Protein AF-A0A7W1SNS8-F1 (afdb_monomer_lite)

Foldseek 3Di:
DVLVVVPFPDKDKDWDDWDDDPQKIKTWMWIWTQQVVQRFIFIWTWIKMFGHDPNDGPDMDTDTDQLSRQCRNVPPVSPPDSPPPVNVVVVVVVVVVSVVVVVVVVVVVD

Structure (mmCIF, N/CA/C/O backbone):
data_AF-A0A7W1SNS8-F1
#
_entry.id   AF-A0A7W1SNS8-F1
#
loop_
_atom_site.group_PDB
_atom_site.id
_atom_site.type_symbol
_atom_site.label_atom_id
_atom_site.label_alt_id
_atom_site.label_comp_id
_atom_site.label_asym_id
_atom_site.label_entity_id
_atom_site.label_seq_id
_atom_site.pdbx_PDB_ins_code
_atom_site.Cartn_x
_atom_site.Cartn_y
_atom_site.Cartn_z
_atom_site.occupancy
_atom_site.B_iso_or_equiv
_atom_site.auth_seq_id
_atom_site.auth_comp_id
_atom_site.auth_asym_id
_atom_site.auth_atom_id
_atom_site.pdbx_PDB_model_num
ATOM 1 N N . TRP A 1 1 ? 3.210 -8.478 0.919 1.00 86.75 1 TRP A N 1
ATOM 2 C CA . TRP A 1 1 ? 1.819 -8.744 0.491 1.00 86.75 1 TRP A CA 1
ATOM 3 C C . TRP A 1 1 ? 1.089 -9.747 1.369 1.00 86.75 1 TRP A C 1
ATOM 5 O O . TRP A 1 1 ? 0.010 -9.392 1.807 1.00 86.75 1 TRP A O 1
ATOM 15 N N . ARG A 1 2 ? 1.660 -10.920 1.709 1.00 91.00 2 ARG A N 1
ATOM 16 C CA . ARG A 1 2 ? 0.982 -11.971 2.513 1.00 91.00 2 ARG A CA 1
ATOM 17 C C . ARG A 1 2 ? 0.160 -11.452 3.703 1.00 91.00 2 ARG A C 1
ATOM 19 O O . ARG A 1 2 ? -1.031 -11.705 3.745 1.00 91.00 2 ARG A O 1
ATOM 26 N N . MET A 1 3 ? 0.757 -10.647 4.588 1.00 92.50 3 MET A N 1
ATOM 27 C CA . MET A 1 3 ? 0.037 -10.031 5.717 1.00 92.50 3 MET A CA 1
ATOM 28 C C . MET A 1 3 ? -1.185 -9.205 5.284 1.00 92.50 3 MET A C 1
ATOM 30 O O . MET A 1 3 ? -2.224 -9.260 5.931 1.00 92.50 3 MET A O 1
ATOM 34 N N . LEU A 1 4 ? -1.039 -8.386 4.239 1.00 89.62 4 LEU A N 1
ATOM 35 C CA . LEU A 1 4 ? -2.103 -7.496 3.773 1.00 89.62 4 LEU A CA 1
ATOM 36 C C . LEU A 1 4 ? -3.237 -8.307 3.144 1.00 89.62 4 LEU A C 1
ATOM 38 O O . LEU A 1 4 ? -4.385 -8.102 3.508 1.00 89.62 4 LEU A O 1
ATOM 42 N N . CYS A 1 5 ? -2.905 -9.263 2.273 1.00 90.44 5 CYS A N 1
ATOM 43 C CA . CYS A 1 5 ? -3.878 -10.149 1.636 1.00 90.44 5 CYS A CA 1
ATOM 44 C C . CYS A 1 5 ? -4.616 -11.019 2.662 1.00 90.44 5 CYS A C 1
ATOM 46 O O . CYS A 1 5 ? -5.827 -11.141 2.581 1.00 90.44 5 CYS A O 1
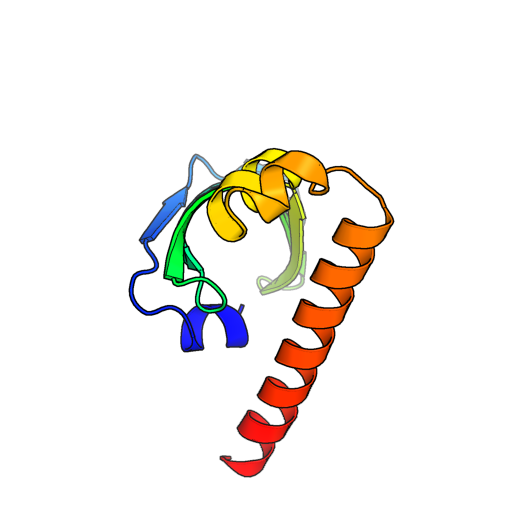ATOM 48 N N . ALA A 1 6 ? -3.909 -11.562 3.658 1.00 89.19 6 ALA A N 1
ATOM 49 C CA . ALA A 1 6 ? -4.506 -12.403 4.698 1.00 89.19 6 ALA A CA 1
ATOM 50 C C . ALA A 1 6 ? -5.493 -11.648 5.603 1.00 89.19 6 ALA A C 1
ATOM 52 O O . ALA A 1 6 ? -6.378 -12.254 6.194 1.00 89.19 6 ALA A O 1
ATOM 53 N N . ARG A 1 7 ? -5.329 -10.327 5.745 1.00 86.06 7 ARG A N 1
ATOM 54 C CA . ARG A 1 7 ? -6.194 -9.481 6.582 1.00 86.06 7 ARG A CA 1
ATOM 55 C C . ARG A 1 7 ? -7.281 -8.758 5.798 1.00 86.06 7 ARG A C 1
ATOM 57 O O . ARG A 1 7 ? -8.126 -8.114 6.417 1.00 86.06 7 ARG A O 1
ATOM 64 N N . ALA A 1 8 ? -7.231 -8.785 4.471 1.00 86.50 8 ALA A N 1
ATOM 65 C CA . ALA A 1 8 ? -8.202 -8.076 3.666 1.00 86.50 8 ALA 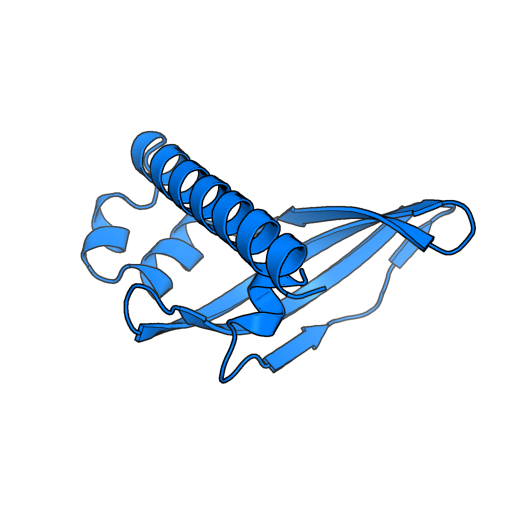A CA 1
ATOM 66 C C . ALA A 1 8 ? -9.462 -8.925 3.493 1.00 86.50 8 ALA A C 1
ATOM 68 O O . ALA A 1 8 ? -9.393 -10.070 3.059 1.00 86.50 8 ALA A O 1
ATOM 69 N N . THR A 1 9 ? -10.611 -8.349 3.829 1.00 89.75 9 THR A N 1
ATOM 70 C CA . THR A 1 9 ? -11.910 -9.032 3.765 1.00 89.75 9 THR A CA 1
ATOM 71 C C . THR A 1 9 ? -12.649 -8.776 2.455 1.00 89.75 9 THR A C 1
ATOM 73 O O . THR A 1 9 ? -13.489 -9.568 2.054 1.00 89.75 9 THR A O 1
ATOM 76 N N . ASP A 1 10 ? -12.351 -7.654 1.802 1.00 95.44 10 ASP A N 1
ATOM 77 C CA . ASP A 1 10 ? -13.088 -7.102 0.663 1.00 95.44 10 ASP A CA 1
ATOM 78 C C . ASP A 1 10 ? -12.147 -6.492 -0.395 1.00 95.44 10 ASP A C 1
ATOM 80 O O . ASP A 1 10 ? -12.524 -5.572 -1.121 1.00 95.44 10 ASP A O 1
ATOM 84 N N . LEU A 1 11 ? -10.898 -6.977 -0.469 1.00 95.56 11 LEU A N 1
ATOM 85 C CA . LEU A 1 11 ? -9.904 -6.452 -1.405 1.00 95.56 11 LEU A CA 1
ATOM 86 C C . LEU A 1 11 ? -10.315 -6.710 -2.857 1.00 95.56 11 LEU A C 1
ATOM 88 O O . LEU A 1 11 ? -10.366 -7.852 -3.308 1.00 95.56 11 LEU A O 1
ATOM 92 N N . ARG A 1 12 ? -10.475 -5.627 -3.612 1.00 97.06 12 ARG A N 1
ATOM 93 C CA . ARG A 1 12 ? -10.547 -5.621 -5.076 1.00 97.06 12 ARG A CA 1
ATOM 94 C C . ARG A 1 12 ? -9.326 -4.908 -5.635 1.00 97.06 12 ARG A C 1
ATOM 96 O O . ARG A 1 12 ? -8.918 -3.874 -5.107 1.00 97.06 12 ARG A O 1
ATOM 103 N N . VAL A 1 13 ? -8.774 -5.439 -6.721 1.00 96.94 13 VAL A N 1
ATOM 104 C CA . VAL A 1 13 ? -7.609 -4.876 -7.407 1.00 96.94 13 VAL A CA 1
ATOM 105 C C . VAL A 1 13 ? -7.885 -4.777 -8.900 1.00 96.94 13 VAL A C 1
ATOM 107 O O . VAL A 1 13 ? -8.437 -5.698 -9.491 1.00 96.94 13 VAL A O 1
ATOM 110 N N . GLU A 1 14 ? -7.465 -3.669 -9.496 1.00 98.25 14 GLU A N 1
ATOM 111 C CA . GLU A 1 14 ? -7.403 -3.477 -10.945 1.00 98.25 14 GLU A CA 1
ATOM 112 C C . GLU A 1 14 ? -6.042 -2.901 -11.309 1.00 98.25 14 GLU A C 1
ATOM 114 O O . GLU A 1 14 ? -5.475 -2.116 -10.548 1.00 98.25 14 GLU A O 1
ATOM 119 N N . TRP A 1 15 ? -5.518 -3.260 -12.474 1.00 98.12 15 TRP A N 1
ATOM 120 C CA . TRP A 1 15 ? -4.244 -2.744 -12.957 1.00 98.12 15 TRP A CA 1
ATOM 121 C C . TRP A 1 15 ? -4.322 -2.399 -14.437 1.00 98.12 15 TRP A C 1
ATOM 123 O O . TRP A 1 15 ? -5.103 -2.976 -15.193 1.00 98.12 15 TRP A O 1
ATOM 133 N N . GLY A 1 16 ? -3.522 -1.411 -14.825 1.00 97.06 16 GLY A N 1
ATOM 134 C CA . GLY A 1 16 ? -3.358 -1.011 -16.212 1.00 97.06 16 GLY A CA 1
ATOM 135 C C . GLY A 1 16 ? -2.300 -1.839 -16.948 1.00 97.06 16 GLY A C 1
ATOM 136 O O . GLY A 1 16 ? -1.838 -2.872 -16.458 1.00 97.06 16 GLY A O 1
ATOM 137 N N . PRO A 1 17 ? -1.873 -1.372 -18.130 1.00 97.19 17 PRO A N 1
ATOM 138 C CA . PRO A 1 17 ? -0.807 -2.007 -18.892 1.00 97.19 17 PRO A CA 1
ATOM 139 C C . PRO A 1 17 ? 0.496 -2.099 -18.093 1.00 97.19 17 PRO A C 1
ATOM 141 O O . PRO A 1 17 ? 0.925 -1.130 -17.462 1.00 97.19 17 PRO A O 1
ATOM 144 N N . VAL A 1 18 ? 1.151 -3.256 -18.166 1.00 97.00 18 VAL A N 1
ATOM 145 C CA . VAL A 1 18 ? 2.470 -3.469 -17.566 1.00 97.00 18 VAL A CA 1
ATOM 146 C C . VAL A 1 18 ? 3.542 -2.991 -18.539 1.00 97.00 18 VAL A C 1
ATOM 148 O O . VAL A 1 18 ? 3.568 -3.386 -19.704 1.00 97.00 18 VAL A O 1
ATOM 151 N N . ARG A 1 19 ? 4.446 -2.147 -18.049 1.00 96.44 19 ARG A N 1
ATOM 152 C CA . ARG A 1 19 ? 5.637 -1.685 -18.765 1.00 96.44 19 ARG A CA 1
ATOM 153 C C . ARG A 1 19 ? 6.827 -2.508 -18.297 1.00 96.44 19 ARG A C 1
ATOM 155 O O . ARG A 1 19 ? 7.024 -2.636 -17.095 1.00 96.44 19 ARG A O 1
ATOM 162 N N . VAL A 1 20 ? 7.619 -3.053 -19.215 1.00 95.44 20 VAL A N 1
ATOM 163 C CA . VAL A 1 20 ? 8.796 -3.873 -18.882 1.00 95.44 20 VAL A CA 1
ATOM 164 C C . VAL A 1 20 ? 10.005 -3.373 -19.662 1.00 95.44 20 VAL A C 1
ATOM 166 O O . VAL A 1 20 ? 9.924 -3.165 -20.870 1.00 95.44 20 VAL A O 1
ATOM 169 N N . ALA A 1 21 ? 11.126 -3.189 -18.970 1.00 94.06 21 ALA A N 1
ATOM 170 C CA . ALA A 1 21 ? 12.416 -2.834 -19.541 1.00 94.06 21 ALA A CA 1
ATOM 171 C C . ALA A 1 21 ? 13.523 -3.614 -18.816 1.00 94.06 21 ALA A C 1
ATOM 173 O O . ALA A 1 21 ? 13.850 -3.321 -17.665 1.00 94.06 21 ALA A O 1
ATOM 174 N N . ARG A 1 22 ? 14.119 -4.598 -19.505 1.00 93.75 22 ARG A N 1
ATOM 175 C CA . ARG A 1 22 ? 15.101 -5.535 -18.925 1.00 93.75 22 ARG A CA 1
ATOM 176 C C . ARG A 1 22 ? 14.529 -6.209 -17.667 1.00 93.75 22 ARG A C 1
ATOM 178 O O . ARG A 1 22 ? 13.484 -6.844 -17.745 1.00 93.75 22 ARG A O 1
ATOM 185 N N . ASP A 1 23 ? 15.181 -6.011 -16.525 1.00 96.31 23 ASP A N 1
ATOM 186 C CA . ASP A 1 23 ? 14.814 -6.572 -15.225 1.00 96.31 23 ASP A CA 1
ATOM 187 C C . ASP A 1 23 ? 13.923 -5.636 -14.395 1.00 96.31 23 ASP A C 1
ATOM 189 O O . ASP A 1 23 ? 13.731 -5.850 -13.200 1.00 96.31 23 ASP A O 1
ATOM 193 N N . VAL A 1 24 ? 13.389 -4.571 -14.995 1.00 97.31 24 VAL A N 1
ATOM 194 C CA . VAL A 1 24 ? 12.494 -3.626 -14.324 1.00 97.31 24 VAL A CA 1
ATOM 195 C C . VAL A 1 24 ? 11.118 -3.695 -14.967 1.00 97.31 24 VAL A C 1
ATOM 197 O O . VAL A 1 24 ? 10.988 -3.587 -16.185 1.00 97.31 24 VAL A O 1
ATOM 200 N N . ALA A 1 25 ? 10.080 -3.840 -14.149 1.00 97.25 25 ALA A N 1
ATOM 201 C CA . ALA A 1 25 ? 8.695 -3.715 -14.584 1.00 97.25 25 ALA A CA 1
ATOM 202 C C . ALA A 1 25 ? 7.989 -2.598 -13.812 1.00 97.25 25 ALA A C 1
ATOM 204 O O . ALA A 1 25 ? 8.349 -2.296 -12.678 1.00 97.25 25 ALA A O 1
ATOM 205 N N . GLY A 1 26 ? 6.975 -1.985 -14.409 1.00 97.94 26 GLY A N 1
ATOM 206 C CA . GLY A 1 26 ? 6.169 -0.955 -13.771 1.00 97.94 26 GLY A CA 1
ATOM 207 C C . GLY A 1 26 ? 4.707 -1.043 -14.181 1.00 97.94 26 GLY A C 1
ATOM 208 O O . GLY A 1 26 ? 4.394 -1.399 -15.318 1.00 97.94 26 GLY A O 1
ATOM 209 N N . VAL A 1 27 ? 3.806 -0.718 -13.259 1.00 98.19 27 VAL A N 1
ATOM 210 C CA . VAL A 1 27 ? 2.359 -0.737 -13.503 1.00 98.19 27 VAL A CA 1
ATOM 211 C C . VAL A 1 27 ? 1.659 0.298 -12.632 1.00 98.19 27 VAL A C 1
ATOM 213 O O . VAL A 1 27 ? 2.016 0.488 -11.471 1.00 98.19 27 VAL A O 1
ATOM 216 N N . ASP A 1 28 ? 0.634 0.939 -13.185 1.00 98.44 28 ASP A N 1
ATOM 217 C CA . ASP A 1 28 ? -0.320 1.703 -12.386 1.00 98.44 28 ASP A CA 1
ATOM 218 C C . ASP A 1 28 ? -1.467 0.776 -11.988 1.00 98.44 28 ASP A C 1
ATOM 220 O O . ASP A 1 28 ? -2.087 0.131 -12.839 1.00 98.44 28 ASP A O 1
ATOM 224 N N . TRP A 1 29 ? -1.749 0.695 -10.692 1.00 98.00 29 TRP A N 1
ATOM 225 C CA . TRP A 1 29 ? -2.791 -0.165 -10.155 1.00 98.00 29 TRP A CA 1
ATOM 226 C C . TRP A 1 29 ? -3.629 0.535 -9.093 1.00 98.00 29 TRP A C 1
ATOM 228 O O . TRP A 1 29 ? -3.276 1.571 -8.524 1.00 98.00 29 TRP A O 1
ATOM 238 N N . GLN A 1 30 ? -4.813 -0.012 -8.871 1.00 98.06 30 GLN A N 1
ATOM 239 C CA . GLN A 1 30 ? -5.809 0.513 -7.962 1.00 98.06 30 GLN A CA 1
ATOM 240 C C . GLN A 1 30 ? -6.274 -0.600 -7.035 1.00 98.06 30 GLN A C 1
ATOM 242 O O . GLN A 1 30 ? -6.444 -1.743 -7.455 1.00 98.06 30 GLN A O 1
ATOM 247 N N . ALA A 1 31 ? -6.491 -0.249 -5.772 1.00 97.25 31 ALA A N 1
ATOM 248 C CA . ALA A 1 31 ? -6.991 -1.164 -4.760 1.00 97.25 31 ALA A CA 1
ATOM 249 C C . ALA A 1 31 ? -8.181 -0.550 -4.027 1.00 97.25 31 ALA A C 1
ATOM 251 O O . ALA A 1 31 ? -8.118 0.606 -3.606 1.00 97.25 31 ALA A O 1
ATOM 252 N N . TRP A 1 32 ? -9.230 -1.338 -3.824 1.00 97.75 32 TRP A N 1
ATOM 253 C CA . TRP A 1 32 ? -10.377 -0.998 -2.987 1.00 97.75 32 TRP A CA 1
ATOM 254 C C . TRP A 1 32 ? -10.451 -1.988 -1.837 1.00 97.75 32 TRP A C 1
ATOM 256 O O . TRP A 1 32 ? -10.350 -3.188 -2.069 1.00 97.75 32 TRP A O 1
ATOM 266 N N . TYR A 1 33 ? -10.562 -1.487 -0.611 1.00 96.00 33 TYR A N 1
ATOM 267 C CA . TYR A 1 33 ? -10.612 -2.313 0.596 1.00 96.00 33 TYR A CA 1
ATOM 268 C C . TYR A 1 33 ? -11.135 -1.522 1.795 1.00 96.00 33 TYR A C 1
ATOM 270 O O . TYR A 1 33 ? -11.077 -0.289 1.823 1.00 96.00 33 TYR A O 1
ATOM 278 N N . THR A 1 34 ? -11.558 -2.229 2.836 1.00 94.56 34 THR A N 1
ATOM 279 C CA . THR A 1 34 ? -11.865 -1.650 4.144 1.00 94.56 34 THR A CA 1
ATOM 280 C C . THR A 1 34 ? -10.611 -1.595 5.019 1.00 94.56 34 THR A C 1
ATOM 282 O O . THR A 1 34 ? -9.977 -2.608 5.318 1.00 94.56 34 THR A O 1
ATOM 285 N N . TYR A 1 35 ? -10.233 -0.398 5.480 1.00 91.06 35 TYR A N 1
ATOM 286 C CA . TYR A 1 35 ? -9.114 -0.231 6.408 1.00 91.06 35 TYR A CA 1
ATOM 287 C C . TYR A 1 35 ? -9.506 -0.706 7.809 1.00 91.06 35 TYR A C 1
ATOM 289 O O . TYR A 1 35 ? -10.290 -0.061 8.505 1.00 91.06 35 TYR A O 1
ATOM 297 N N . SER A 1 36 ? -8.936 -1.831 8.240 1.00 86.44 36 SER A N 1
ATOM 298 C CA . SER A 1 36 ? -9.360 -2.552 9.447 1.00 86.44 36 SER A CA 1
ATOM 299 C C . SER A 1 36 ? -9.308 -1.730 10.737 1.00 86.44 36 SER A C 1
ATOM 301 O O . SER A 1 36 ? -10.175 -1.889 11.591 1.00 86.44 36 SER A O 1
ATOM 303 N N . ALA A 1 37 ? -8.346 -0.812 10.877 1.00 84.38 37 ALA A N 1
ATOM 304 C CA . ALA A 1 37 ? -8.189 -0.036 12.109 1.00 84.38 37 ALA A CA 1
ATOM 305 C C . ALA A 1 37 ? -9.332 0.965 12.358 1.00 84.38 37 ALA A C 1
ATOM 307 O O . ALA A 1 37 ? -9.564 1.354 13.499 1.00 84.38 37 ALA A O 1
ATOM 308 N N . THR A 1 38 ? -10.030 1.408 11.309 1.00 88.88 38 THR A N 1
ATOM 309 C CA . THR A 1 38 ? -11.096 2.425 11.409 1.00 88.88 38 THR A CA 1
ATOM 310 C C . THR A 1 38 ? -12.396 2.017 10.721 1.00 88.88 38 THR A C 1
ATOM 312 O O . THR A 1 38 ? -13.373 2.762 10.785 1.00 88.88 38 THR A O 1
ATOM 315 N N . ARG A 1 39 ? -12.413 0.849 10.063 1.00 91.69 39 ARG A N 1
ATOM 316 C CA . ARG A 1 39 ? -13.519 0.313 9.255 1.00 91.69 39 ARG A CA 1
ATOM 317 C C . ARG A 1 39 ? -13.990 1.259 8.148 1.00 91.69 39 ARG A C 1
ATOM 319 O O . ARG A 1 39 ? -15.176 1.322 7.839 1.00 91.69 39 ARG A O 1
ATOM 326 N N . ARG A 1 40 ? -13.066 2.024 7.562 1.00 93.19 40 ARG A N 1
ATOM 327 C CA . ARG A 1 40 ? -13.375 2.975 6.485 1.00 93.19 40 ARG A CA 1
ATOM 328 C C . ARG A 1 40 ? -12.994 2.411 5.118 1.00 93.19 40 ARG A C 1
ATOM 330 O O . ARG A 1 40 ? -11.917 1.820 5.015 1.00 93.19 40 ARG A O 1
ATOM 337 N N . PRO A 1 41 ? -13.812 2.631 4.075 1.00 95.81 41 PRO A N 1
ATOM 338 C CA . PRO A 1 41 ? -13.448 2.246 2.722 1.00 95.81 41 PRO A CA 1
ATOM 339 C C . PRO A 1 41 ? -12.290 3.113 2.223 1.00 95.81 41 PRO A C 1
ATOM 341 O O . PRO A 1 41 ? -12.254 4.328 2.440 1.00 95.81 41 PRO A O 1
ATOM 344 N N . VAL A 1 42 ? -11.347 2.474 1.541 1.00 95.88 42 VAL A N 1
ATOM 345 C CA . VAL A 1 42 ? -10.188 3.103 0.920 1.00 95.88 42 VAL A CA 1
ATOM 346 C C . VAL A 1 42 ? -10.116 2.668 -0.534 1.00 95.88 42 VAL A C 1
ATOM 348 O O . VAL A 1 42 ? -10.100 1.483 -0.839 1.00 95.88 42 VAL A O 1
ATOM 351 N N . HIS A 1 43 ? -10.007 3.647 -1.423 1.00 97.75 43 HIS A N 1
ATOM 352 C CA . HIS A 1 43 ? -9.569 3.491 -2.801 1.00 97.75 43 HIS A CA 1
ATOM 353 C C . HIS A 1 43 ? -8.138 4.008 -2.910 1.00 97.75 43 HIS A C 1
ATOM 355 O O . HIS A 1 43 ? -7.921 5.222 -2.928 1.00 97.75 43 HIS A O 1
ATOM 361 N N . ASN A 1 44 ? -7.156 3.117 -2.987 1.00 96.50 44 ASN A N 1
ATOM 362 C CA . ASN A 1 44 ? -5.755 3.469 -3.181 1.00 96.50 44 ASN A CA 1
ATOM 363 C C . ASN A 1 44 ? -5.393 3.458 -4.672 1.00 96.50 44 ASN A C 1
ATOM 365 O O . ASN A 1 44 ? -5.777 2.536 -5.384 1.00 96.50 44 ASN A O 1
ATOM 369 N N . ARG A 1 45 ? -4.661 4.475 -5.134 1.00 97.75 45 ARG A N 1
ATOM 370 C CA . ARG A 1 45 ? -4.114 4.557 -6.498 1.00 97.75 45 ARG A CA 1
ATOM 371 C C . ARG A 1 45 ? -2.603 4.537 -6.378 1.00 97.75 45 ARG A C 1
ATOM 373 O O . ARG A 1 45 ? -2.061 5.349 -5.630 1.00 97.75 45 ARG A O 1
ATOM 380 N N . ILE A 1 46 ? -1.968 3.593 -7.051 1.00 98.06 46 ILE A N 1
ATOM 381 C CA . ILE A 1 46 ? -0.606 3.187 -6.746 1.00 98.06 46 ILE A CA 1
ATOM 382 C C . ILE A 1 46 ? 0.179 3.074 -8.049 1.00 98.06 46 ILE A C 1
ATOM 384 O O . ILE A 1 46 ? -0.258 2.407 -8.984 1.00 98.06 46 ILE A O 1
ATOM 388 N N . ALA A 1 47 ? 1.340 3.716 -8.088 1.00 98.31 47 ALA A N 1
ATOM 389 C CA . ALA A 1 47 ? 2.358 3.467 -9.096 1.00 98.31 47 ALA A CA 1
ATOM 390 C C . ALA A 1 47 ? 3.348 2.455 -8.515 1.00 98.31 47 ALA A C 1
ATOM 392 O O . ALA A 1 47 ? 3.981 2.726 -7.491 1.00 98.31 47 ALA A O 1
ATOM 393 N N . ALA A 1 48 ? 3.447 1.289 -9.143 1.00 97.94 48 ALA A N 1
ATOM 394 C CA . ALA A 1 48 ? 4.308 0.204 -8.704 1.00 97.94 48 ALA A CA 1
ATOM 395 C C . ALA A 1 48 ? 5.516 0.033 -9.623 1.00 97.94 48 ALA A C 1
ATOM 397 O O . ALA A 1 48 ? 5.381 0.061 -10.848 1.00 97.94 48 ALA A O 1
ATOM 398 N N . THR A 1 49 ? 6.671 -0.231 -9.014 1.00 98.19 49 THR A N 1
ATOM 399 C CA . THR A 1 49 ? 7.909 -0.626 -9.695 1.00 98.19 49 THR A CA 1
ATOM 400 C C . THR A 1 49 ? 8.396 -1.954 -9.135 1.00 98.19 49 THR A C 1
ATOM 402 O O . THR A 1 49 ? 8.532 -2.114 -7.921 1.00 98.19 49 THR A O 1
ATOM 405 N N . PHE A 1 50 ? 8.719 -2.894 -10.015 1.00 97.62 50 PHE A N 1
ATOM 406 C CA . PHE A 1 50 ? 9.237 -4.214 -9.689 1.00 97.62 50 PHE A CA 1
ATOM 407 C C . PHE A 1 50 ? 10.655 -4.371 -10.223 1.00 97.62 50 PHE A C 1
ATOM 409 O O . PHE A 1 50 ? 10.938 -3.995 -11.358 1.00 97.62 50 PHE A O 1
ATOM 416 N N . ILE A 1 51 ? 11.525 -4.979 -9.418 1.00 97.94 51 ILE A N 1
ATOM 417 C CA . ILE A 1 51 ? 12.804 -5.511 -9.884 1.00 97.94 51 ILE A CA 1
ATOM 418 C C . ILE A 1 51 ? 12.668 -7.023 -9.976 1.00 97.94 51 ILE A C 1
ATOM 420 O O . ILE A 1 51 ? 12.386 -7.685 -8.971 1.00 97.94 51 ILE A O 1
ATOM 424 N N . MET A 1 52 ? 12.884 -7.538 -11.175 1.00 96.06 52 MET A N 1
ATOM 425 C CA . MET A 1 52 ? 12.873 -8.950 -11.503 1.00 96.06 52 MET A CA 1
ATOM 426 C C . MET A 1 52 ? 14.278 -9.527 -11.322 1.00 96.06 52 MET A C 1
ATOM 428 O O . MET A 1 52 ? 15.278 -8.865 -11.578 1.00 96.06 52 MET A O 1
ATOM 432 N N . GLU A 1 53 ? 14.369 -10.766 -10.861 1.00 96.31 53 GLU A N 1
ATOM 433 C CA . GLU A 1 53 ? 15.612 -11.530 -10.832 1.00 96.31 53 GLU A CA 1
ATOM 434 C C . GLU A 1 53 ? 15.263 -13.000 -11.051 1.00 96.31 53 GLU A C 1
ATOM 436 O O . GLU A 1 53 ? 14.434 -13.550 -10.326 1.00 96.31 53 GLU A O 1
ATOM 441 N N . ARG A 1 54 ? 15.869 -13.642 -12.060 1.00 94.38 54 ARG A N 1
ATOM 442 C CA . ARG A 1 54 ? 15.636 -15.067 -12.372 1.00 94.38 54 ARG A CA 1
ATOM 443 C C . ARG A 1 54 ? 14.144 -15.416 -12.529 1.00 94.38 54 ARG A C 1
ATOM 445 O O . ARG A 1 54 ? 13.674 -16.430 -12.028 1.00 94.38 54 ARG A O 1
ATOM 452 N N . GLY A 1 55 ? 13.389 -14.540 -13.197 1.00 89.88 55 GLY A N 1
ATOM 453 C CA . GLY A 1 55 ? 11.946 -14.706 -13.418 1.00 89.88 55 G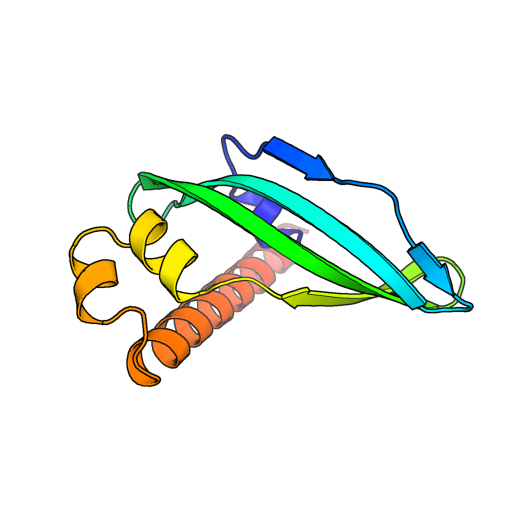LY A CA 1
ATOM 454 C C . GLY A 1 55 ? 11.064 -14.449 -12.189 1.00 89.88 55 GLY A C 1
ATOM 455 O O . GLY A 1 55 ? 9.848 -14.594 -12.277 1.00 89.88 55 GLY A O 1
ATOM 456 N N . LEU A 1 56 ? 11.640 -14.042 -11.055 1.00 94.56 56 LEU A N 1
ATOM 457 C CA . LEU A 1 56 ? 10.925 -13.771 -9.809 1.00 94.56 56 LEU A CA 1
ATOM 458 C C . LEU A 1 56 ? 10.942 -12.282 -9.469 1.00 94.56 56 LEU A C 1
ATOM 460 O O . LEU A 1 56 ? 11.879 -11.563 -9.805 1.00 94.56 56 LEU A O 1
ATOM 464 N N . ILE A 1 57 ? 9.928 -11.821 -8.737 1.00 95.06 57 ILE A N 1
ATOM 465 C CA . ILE A 1 57 ? 9.928 -10.468 -8.173 1.00 95.06 57 ILE A CA 1
ATOM 466 C C . ILE A 1 57 ? 10.884 -10.449 -6.977 1.00 95.06 57 ILE A C 1
ATOM 468 O O . ILE A 1 57 ? 10.561 -10.951 -5.900 1.00 95.06 57 ILE A O 1
ATOM 472 N N . ARG A 1 58 ? 12.050 -9.828 -7.153 1.00 96.94 58 ARG A N 1
ATOM 473 C CA . ARG A 1 58 ? 13.032 -9.600 -6.085 1.00 96.94 58 ARG A CA 1
ATOM 474 C C . ARG A 1 58 ? 12.643 -8.417 -5.206 1.00 96.94 58 ARG A C 1
ATOM 476 O O . ARG A 1 58 ? 12.852 -8.434 -3.994 1.00 96.94 58 ARG A O 1
ATOM 483 N N . ARG A 1 59 ? 12.103 -7.358 -5.815 1.00 96.75 59 ARG A N 1
ATOM 484 C CA . ARG A 1 59 ? 11.721 -6.121 -5.123 1.00 96.75 59 ARG A CA 1
ATOM 485 C C . ARG A 1 59 ? 10.473 -5.522 -5.741 1.00 96.75 59 ARG A C 1
ATOM 487 O O . ARG A 1 59 ? 10.288 -5.609 -6.946 1.00 96.75 59 ARG A O 1
ATOM 494 N N . HIS A 1 60 ? 9.663 -4.884 -4.912 1.00 96.31 60 HIS A N 1
ATOM 495 C CA . HIS A 1 60 ? 8.486 -4.134 -5.322 1.00 96.31 60 HIS A CA 1
ATOM 496 C C . HIS A 1 60 ? 8.384 -2.884 -4.459 1.00 96.31 60 HIS A C 1
ATOM 498 O O . HIS A 1 60 ? 8.466 -2.970 -3.231 1.00 96.31 60 HIS A O 1
ATOM 504 N N . GLU A 1 61 ? 8.227 -1.744 -5.108 1.00 96.81 61 GLU A N 1
ATOM 505 C CA . GLU A 1 61 ? 7.941 -0.466 -4.480 1.00 96.81 61 GLU A CA 1
ATOM 506 C C . GLU A 1 61 ? 6.598 0.056 -4.948 1.00 96.81 61 GLU A C 1
ATOM 508 O O . GLU A 1 61 ? 6.358 0.122 -6.148 1.00 96.81 61 GLU A O 1
ATOM 513 N N . ASP A 1 62 ? 5.780 0.477 -3.990 1.00 95.81 62 ASP A N 1
ATOM 514 C CA . ASP A 1 62 ? 4.504 1.138 -4.218 1.00 95.81 62 ASP A CA 1
ATOM 515 C C . ASP A 1 62 ? 4.626 2.617 -3.837 1.00 95.81 62 ASP A C 1
ATOM 517 O O . ASP A 1 62 ? 5.000 2.950 -2.706 1.00 95.81 62 ASP A O 1
ATOM 521 N N . VAL A 1 63 ? 4.261 3.507 -4.757 1.00 96.25 63 VAL A N 1
ATOM 522 C CA . VAL A 1 63 ? 4.164 4.951 -4.521 1.00 96.25 63 VAL A CA 1
ATOM 523 C C . VAL A 1 63 ? 2.707 5.378 -4.639 1.00 96.25 63 VAL A C 1
ATOM 525 O O . VAL A 1 63 ? 2.034 5.081 -5.623 1.00 96.25 63 VAL A O 1
ATOM 528 N N . PHE A 1 64 ? 2.207 6.089 -3.630 1.00 94.44 64 PHE A N 1
ATOM 529 C CA . PHE A 1 64 ? 0.843 6.611 -3.604 1.00 94.44 64 PHE A CA 1
ATOM 530 C C . PHE A 1 64 ? 0.749 7.901 -2.783 1.00 94.44 64 PHE A C 1
ATOM 532 O O . PHE A 1 64 ? 1.608 8.202 -1.950 1.00 94.44 64 PHE A O 1
ATOM 539 N N . ASP A 1 65 ? -0.332 8.652 -2.991 1.00 91.69 65 ASP A N 1
ATOM 540 C CA . ASP A 1 65 ? -0.628 9.860 -2.224 1.00 91.69 65 ASP A CA 1
ATOM 541 C C . ASP A 1 65 ? -1.082 9.500 -0.800 1.00 91.69 65 ASP A C 1
ATOM 543 O O . ASP A 1 65 ? -2.227 9.098 -0.550 1.00 91.69 65 ASP A O 1
ATOM 547 N N . LEU A 1 66 ? -0.165 9.675 0.151 1.00 87.44 66 LEU A N 1
ATOM 548 C CA . LEU A 1 66 ? -0.407 9.389 1.558 1.00 87.44 66 LEU A CA 1
ATOM 549 C C . LEU A 1 66 ? -1.445 10.325 2.191 1.00 87.44 66 LEU A C 1
ATOM 551 O O . LEU A 1 66 ? -2.148 9.902 3.109 1.00 87.44 66 LEU A O 1
ATOM 555 N N . TYR A 1 67 ? -1.579 11.568 1.725 1.00 86.25 67 TYR A N 1
ATOM 556 C CA . TYR A 1 67 ? -2.581 12.498 2.244 1.00 86.25 67 TYR A CA 1
ATOM 557 C C . TYR A 1 67 ? -3.983 12.059 1.821 1.00 86.25 67 TYR A C 1
ATOM 559 O O . TYR A 1 67 ? -4.869 11.895 2.668 1.00 86.25 67 TYR A O 1
ATOM 567 N N . ARG A 1 68 ? -4.173 11.772 0.527 1.00 90.88 68 ARG A N 1
ATOM 568 C CA . ARG A 1 68 ? -5.429 11.220 0.004 1.00 90.88 68 ARG A CA 1
ATOM 569 C C . ARG A 1 68 ? -5.788 9.909 0.696 1.00 90.88 68 ARG A C 1
ATOM 571 O O . ARG A 1 68 ? -6.945 9.726 1.081 1.00 90.88 68 ARG A O 1
ATOM 578 N N . TRP A 1 69 ? -4.810 9.023 0.881 1.00 92.38 69 TRP A N 1
ATOM 579 C CA . TRP A 1 69 ? -5.001 7.778 1.620 1.00 92.38 69 TRP A CA 1
ATOM 580 C C . TRP A 1 69 ? -5.420 8.042 3.072 1.00 92.38 69 TRP A C 1
ATOM 582 O O . TRP A 1 69 ? -6.432 7.513 3.526 1.00 92.38 69 TRP A O 1
ATOM 592 N N . SER A 1 70 ? -4.709 8.921 3.784 1.00 88.81 70 SER A N 1
ATOM 593 C CA . SER A 1 70 ? -4.958 9.220 5.202 1.00 88.81 70 SER A CA 1
ATOM 594 C C . SER A 1 70 ? -6.340 9.821 5.430 1.00 88.81 70 SER A C 1
ATOM 596 O O . SER A 1 70 ? -6.997 9.491 6.415 1.00 88.81 70 SER A O 1
ATOM 598 N N . ARG A 1 71 ? -6.826 10.665 4.514 1.00 87.81 71 ARG A N 1
ATOM 599 C CA . ARG A 1 71 ? -8.194 11.204 4.577 1.00 87.81 71 ARG A CA 1
ATOM 600 C C . ARG A 1 71 ? -9.257 10.110 4.503 1.00 87.81 71 ARG A C 1
ATOM 602 O O . ARG A 1 71 ? -10.242 10.172 5.235 1.00 87.81 71 ARG A O 1
ATOM 609 N N . GLN A 1 72 ? -9.059 9.105 3.651 1.00 92.81 72 GLN A N 1
ATOM 610 C CA . GLN A 1 72 ? -9.989 7.981 3.522 1.00 92.81 72 GLN A CA 1
ATOM 611 C C . GLN A 1 72 ? -9.887 7.045 4.732 1.00 92.81 72 GLN A C 1
ATOM 613 O O . GLN A 1 72 ? -10.892 6.774 5.392 1.00 92.81 72 GLN A O 1
ATOM 618 N N . ALA A 1 73 ? -8.661 6.643 5.076 1.00 90.94 73 ALA A N 1
ATOM 619 C CA . ALA A 1 73 ? -8.368 5.664 6.114 1.00 90.94 73 ALA A CA 1
ATOM 620 C C . ALA A 1 73 ? -8.610 6.186 7.539 1.00 90.94 73 ALA A C 1
ATOM 622 O O . ALA A 1 73 ? -9.050 5.427 8.393 1.00 90.94 73 ALA A O 1
ATOM 623 N N . LEU A 1 74 ? -8.352 7.463 7.836 1.00 87.75 74 LEU A N 1
ATOM 624 C CA . LEU A 1 74 ? -8.377 7.997 9.210 1.00 87.75 74 LEU A CA 1
ATOM 625 C C . LEU A 1 74 ? -9.531 8.983 9.477 1.00 87.75 74 LEU A C 1
ATOM 627 O O . LEU A 1 74 ? -9.730 9.395 10.622 1.00 87.75 74 LEU A O 1
ATOM 631 N N . GLY A 1 75 ? -10.298 9.375 8.455 1.00 80.62 75 GLY A N 1
ATOM 632 C CA . GLY A 1 75 ? -11.419 10.313 8.596 1.00 80.62 75 GLY A CA 1
ATOM 633 C C . GLY A 1 75 ? -10.982 11.710 9.063 1.00 80.62 75 GLY A C 1
ATOM 634 O O . GLY A 1 75 ? -9.939 12.211 8.644 1.00 80.62 75 GLY A O 1
ATOM 635 N N . ALA A 1 76 ? -11.760 12.345 9.950 1.00 71.31 76 ALA A N 1
ATOM 636 C CA . ALA A 1 76 ? -11.505 13.711 10.434 1.00 71.31 76 ALA A CA 1
ATOM 637 C C . ALA A 1 76 ? -10.117 13.888 11.0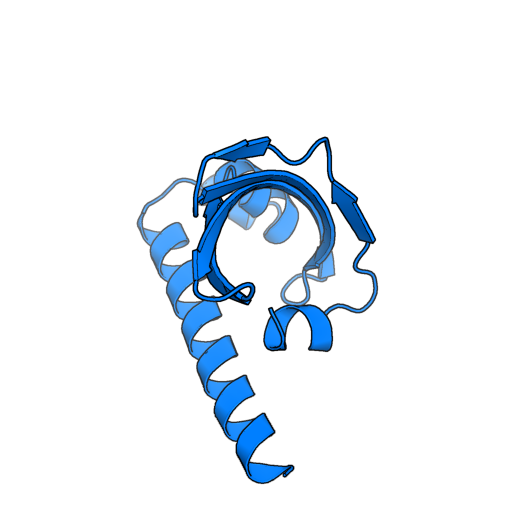89 1.00 71.31 76 ALA A C 1
ATOM 639 O O . ALA A 1 76 ? -9.476 14.921 10.912 1.00 71.31 76 ALA A O 1
ATOM 640 N N . LYS A 1 77 ? -9.592 12.849 11.760 1.00 64.31 77 LYS A N 1
ATOM 641 C CA . LYS A 1 77 ? -8.220 12.849 12.307 1.00 64.31 77 LYS A CA 1
ATOM 642 C C . LYS A 1 77 ? -7.152 12.859 11.202 1.00 64.31 77 LYS A C 1
ATOM 644 O O . LYS A 1 77 ? -6.098 13.466 11.367 1.00 64.31 77 LYS A O 1
ATOM 649 N N . GLY A 1 78 ? -7.433 12.227 10.060 1.00 60.81 78 GLY A N 1
ATOM 650 C CA . GLY A 1 78 ? -6.574 12.256 8.871 1.00 60.81 78 GLY A CA 1
ATOM 651 C C . GLY A 1 78 ? -6.593 13.593 8.134 1.00 60.81 78 GLY A C 1
ATOM 652 O O . GLY A 1 78 ? -5.588 13.964 7.533 1.00 60.81 78 GLY A O 1
ATOM 653 N N . LEU A 1 79 ? -7.703 14.333 8.216 1.00 58.81 79 LEU A N 1
ATOM 654 C CA . LEU A 1 79 ? -7.863 15.639 7.574 1.00 58.81 79 LEU A CA 1
ATOM 655 C C . LEU A 1 79 ? -6.953 16.710 8.195 1.00 58.81 79 LEU A C 1
ATOM 657 O O . LEU A 1 79 ? -6.382 17.513 7.464 1.00 58.81 79 LEU A O 1
ATOM 661 N N . LEU A 1 80 ? -6.786 16.688 9.520 1.00 61.06 80 LEU A N 1
ATOM 662 C CA . LEU A 1 80 ? -6.027 17.711 10.247 1.00 61.06 80 LEU A CA 1
ATOM 663 C C . LEU A 1 80 ? -4.512 17.447 10.273 1.00 61.06 80 LEU A C 1
ATOM 665 O O . LEU A 1 80 ? -3.736 18.393 10.345 1.00 61.06 80 LEU A O 1
ATOM 669 N N . LEU A 1 81 ? -4.074 16.182 10.200 1.00 62.12 81 LEU A N 1
ATOM 670 C CA . LEU A 1 81 ? -2.677 15.812 10.490 1.00 62.12 81 LEU A CA 1
ATOM 671 C C . LEU A 1 81 ? -2.010 14.888 9.457 1.00 62.12 81 LEU A C 1
ATOM 673 O O . LEU A 1 81 ? -0.804 14.651 9.560 1.00 62.12 81 LEU A O 1
ATOM 677 N N . GLY A 1 82 ? -2.748 14.377 8.462 1.00 58.97 82 GLY A N 1
ATOM 678 C CA . GLY A 1 82 ? -2.281 13.346 7.518 1.00 58.97 82 GLY A CA 1
ATOM 679 C C . GLY A 1 82 ? -1.049 13.713 6.680 1.00 58.97 82 GLY A C 1
ATOM 680 O O . GLY A 1 82 ? -0.389 12.827 6.145 1.00 58.97 82 GLY A O 1
ATOM 681 N N . TRP A 1 83 ? -0.715 15.002 6.590 1.00 65.75 83 TRP A N 1
ATOM 682 C CA . TRP A 1 83 ? 0.431 15.524 5.840 1.00 65.75 83 TRP A CA 1
ATOM 683 C C . TRP A 1 83 ? 1.700 15.708 6.693 1.00 65.75 83 TRP A C 1
ATOM 685 O O . TRP A 1 83 ? 2.787 15.871 6.143 1.00 65.75 83 TRP A O 1
ATOM 695 N N . THR A 1 84 ? 1.602 15.662 8.027 1.00 76.00 84 THR A N 1
ATOM 696 C CA . THR A 1 84 ? 2.752 15.953 8.898 1.00 76.00 84 THR A CA 1
ATOM 697 C C . THR A 1 84 ? 3.732 14.772 8.962 1.00 76.00 84 THR A C 1
ATOM 699 O O . THR A 1 84 ? 3.300 13.616 9.052 1.00 76.00 84 THR A O 1
ATOM 702 N N . PRO A 1 85 ? 5.060 15.009 9.021 1.00 78.81 85 PRO A N 1
ATOM 703 C CA . PRO A 1 85 ? 6.054 13.939 9.168 1.00 78.81 85 PRO A CA 1
ATOM 704 C C . PRO A 1 85 ? 5.819 13.030 10.385 1.00 78.81 85 PRO A C 1
ATOM 706 O O . PRO A 1 85 ? 6.198 11.859 10.378 1.00 78.81 85 PRO A O 1
ATOM 709 N N . VAL A 1 86 ? 5.177 13.550 11.437 1.00 81.19 86 VAL A N 1
ATOM 710 C CA . VAL A 1 86 ? 4.815 12.790 12.642 1.00 81.19 86 VAL A CA 1
ATOM 711 C C . VAL A 1 86 ? 3.807 11.690 12.315 1.00 81.19 86 VAL A C 1
ATOM 713 O O . VAL A 1 86 ? 4.030 10.536 12.683 1.00 81.19 86 VAL A O 1
ATOM 716 N N . VAL A 1 87 ? 2.743 12.011 11.573 1.00 79.69 87 VAL A N 1
ATOM 717 C CA . VAL A 1 87 ? 1.730 11.024 11.175 1.00 79.69 87 VAL A CA 1
ATOM 718 C C . VAL A 1 87 ? 2.311 9.998 10.212 1.00 79.69 87 VAL A C 1
ATOM 720 O O . VAL A 1 87 ? 2.088 8.804 10.399 1.00 79.69 87 VAL A O 1
ATOM 723 N N . GLN A 1 88 ? 3.140 10.421 9.253 1.00 82.06 88 GLN A N 1
ATOM 724 C CA . GLN A 1 88 ? 3.816 9.477 8.357 1.00 82.06 88 GLN A CA 1
ATOM 725 C C . GLN A 1 88 ? 4.671 8.469 9.139 1.00 82.06 88 GLN A C 1
ATOM 727 O O . GLN A 1 88 ? 4.606 7.262 8.892 1.00 82.06 88 GLN A O 1
ATOM 732 N N . ARG A 1 89 ? 5.442 8.942 10.130 1.00 86.06 89 ARG A N 1
ATOM 733 C CA . ARG A 1 89 ? 6.237 8.077 11.016 1.00 86.06 89 ARG A CA 1
ATOM 734 C C . ARG A 1 89 ? 5.360 7.147 11.852 1.00 86.06 89 ARG A C 1
ATOM 736 O O . ARG A 1 89 ? 5.719 5.982 12.016 1.00 86.06 89 ARG A O 1
ATOM 743 N N . ALA A 1 90 ? 4.223 7.625 12.355 1.00 85.69 90 ALA A N 1
ATOM 744 C CA . ALA A 1 90 ? 3.284 6.810 13.124 1.00 85.69 90 ALA A CA 1
ATOM 745 C C . ALA A 1 90 ? 2.665 5.688 12.274 1.00 85.69 90 ALA A C 1
ATOM 747 O O . ALA A 1 90 ? 2.688 4.533 12.697 1.00 85.69 90 ALA A O 1
ATOM 748 N N . ILE A 1 91 ? 2.209 6.000 11.053 1.00 84.75 91 ILE A N 1
ATOM 749 C CA . ILE A 1 91 ? 1.673 5.017 10.096 1.00 84.75 91 ILE A CA 1
ATOM 750 C C . ILE A 1 91 ? 2.729 3.950 9.788 1.00 84.75 91 ILE A C 1
ATOM 752 O O . ILE A 1 91 ? 2.454 2.755 9.903 1.00 84.75 91 ILE A O 1
ATOM 756 N N . ARG A 1 92 ? 3.966 4.366 9.473 1.00 87.25 92 ARG A N 1
ATOM 757 C CA . ARG A 1 92 ? 5.083 3.440 9.216 1.00 87.25 92 ARG A CA 1
ATOM 758 C C . ARG A 1 92 ? 5.359 2.539 10.419 1.00 87.25 92 ARG A C 1
ATOM 760 O O . ARG A 1 92 ? 5.437 1.327 10.264 1.00 87.25 92 ARG A O 1
ATOM 767 N N . ARG A 1 93 ? 5.445 3.106 11.628 1.00 90.06 93 ARG A N 1
ATOM 768 C CA . ARG A 1 93 ? 5.656 2.336 12.867 1.00 90.06 93 ARG A CA 1
ATOM 769 C C . ARG A 1 93 ? 4.537 1.328 13.120 1.00 90.06 93 ARG A C 1
ATOM 771 O O . ARG A 1 93 ? 4.819 0.193 13.502 1.00 90.06 93 ARG A O 1
ATOM 778 N N . GLN A 1 94 ? 3.283 1.723 12.909 1.00 88.88 94 GLN A N 1
ATOM 779 C CA . GLN A 1 94 ? 2.134 0.835 13.063 1.00 88.88 94 GLN A CA 1
ATOM 780 C C . GLN A 1 94 ? 2.190 -0.326 12.063 1.00 88.88 94 GLN A C 1
ATOM 782 O O . GLN A 1 94 ? 2.003 -1.475 12.466 1.00 88.88 94 GLN A O 1
ATOM 787 N N . ALA A 1 95 ? 2.504 -0.044 10.795 1.00 88.31 95 ALA A N 1
ATOM 788 C CA . ALA A 1 95 ? 2.661 -1.061 9.760 1.00 88.31 95 ALA A CA 1
ATOM 789 C C . ALA A 1 95 ? 3.807 -2.039 10.075 1.00 88.31 95 ALA A C 1
ATOM 791 O O . ALA A 1 95 ? 3.604 -3.250 9.995 1.00 88.31 95 ALA A O 1
ATOM 792 N N . SER A 1 96 ? 4.973 -1.542 10.510 1.00 91.81 96 SER A N 1
ATOM 793 C CA . SER A 1 96 ? 6.114 -2.391 10.882 1.00 91.81 96 SER A CA 1
ATOM 794 C C . SER A 1 96 ? 5.782 -3.335 12.038 1.00 91.81 96 SER A C 1
ATOM 796 O O . SER A 1 96 ? 6.005 -4.536 11.922 1.00 91.81 96 SER A O 1
ATOM 798 N N . ARG A 1 97 ? 5.166 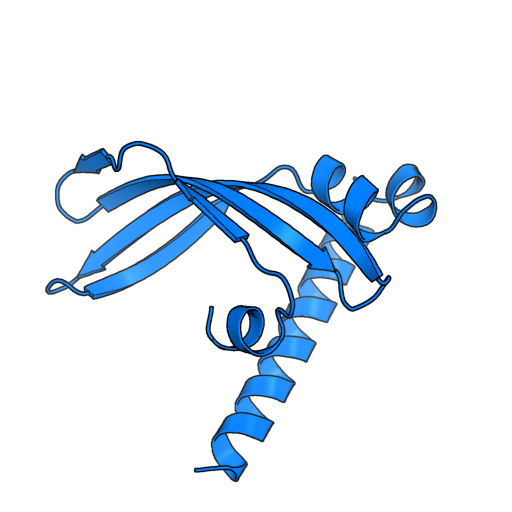-2.825 13.114 1.00 93.06 97 ARG A N 1
ATOM 799 C CA . ARG A 1 97 ? 4.727 -3.654 14.254 1.00 93.06 97 ARG A CA 1
ATOM 800 C C . ARG A 1 97 ? 3.696 -4.705 13.842 1.00 93.06 97 ARG A C 1
ATOM 802 O O . ARG A 1 97 ? 3.707 -5.826 14.335 1.00 93.06 97 ARG A O 1
ATOM 809 N N . ALA A 1 98 ? 2.776 -4.340 12.952 1.00 89.69 98 ALA A N 1
ATOM 810 C CA . ALA A 1 98 ? 1.760 -5.256 12.450 1.00 89.69 98 ALA A CA 1
ATOM 811 C C . ALA A 1 98 ? 2.358 -6.390 11.598 1.00 89.69 98 ALA A C 1
ATOM 813 O O . ALA A 1 98 ? 1.827 -7.503 11.642 1.00 89.69 98 ALA A O 1
ATOM 814 N N . LEU A 1 99 ? 3.433 -6.104 10.854 1.00 92.38 99 LEU A N 1
ATOM 815 C CA . LEU A 1 99 ? 4.181 -7.074 10.051 1.00 92.38 99 LEU A CA 1
ATOM 816 C C . LEU A 1 99 ? 5.031 -8.004 10.910 1.00 92.38 99 LEU A C 1
ATOM 818 O O . LEU A 1 99 ? 5.072 -9.201 10.645 1.00 92.38 99 LEU A O 1
ATOM 822 N N . GLU A 1 100 ? 5.684 -7.463 11.932 1.00 93.88 100 GLU A N 1
ATOM 823 C CA . GLU A 1 100 ?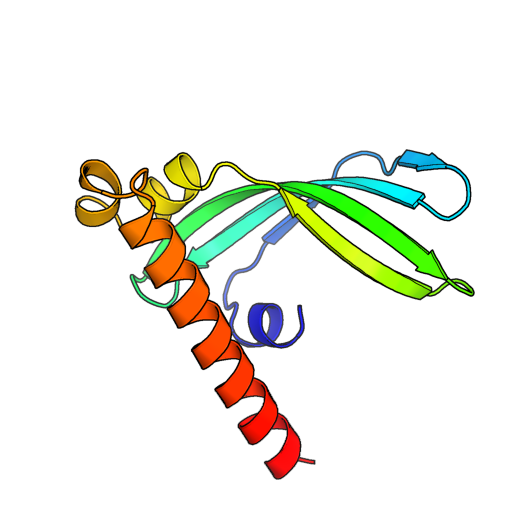 6.447 -8.246 12.902 1.00 93.88 100 GLU A CA 1
ATOM 824 C C . GLU A 1 100 ? 5.561 -9.284 13.597 1.00 93.88 100 GLU A C 1
ATOM 826 O O . GLU A 1 100 ? 5.867 -10.472 13.542 1.00 93.88 100 GLU A O 1
ATOM 831 N N . ARG A 1 101 ? 4.400 -8.865 14.121 1.00 92.69 101 ARG A N 1
ATOM 832 C CA . ARG A 1 101 ? 3.420 -9.797 14.705 1.00 92.69 101 ARG A CA 1
ATOM 833 C C . ARG A 1 101 ? 2.987 -10.889 13.730 1.00 92.69 101 ARG A C 1
ATOM 835 O O . ARG A 1 101 ? 3.023 -12.059 14.079 1.00 92.69 101 ARG A O 1
ATOM 842 N N . PHE A 1 102 ? 2.656 -10.517 12.491 1.00 92.19 102 PHE A N 1
ATOM 843 C CA . PHE A 1 102 ? 2.243 -11.484 11.471 1.00 92.19 102 PHE A CA 1
ATOM 844 C C . PHE A 1 102 ? 3.326 -12.533 11.184 1.00 92.19 102 PHE A C 1
ATOM 846 O O . PHE A 1 102 ? 3.006 -13.693 10.947 1.00 92.19 102 PHE A O 1
ATOM 853 N N . ARG A 1 103 ? 4.608 -12.142 11.193 1.00 93.06 103 ARG A N 1
ATOM 854 C CA . ARG A 1 103 ? 5.723 -13.078 10.988 1.00 93.06 103 ARG A CA 1
ATOM 855 C C . ARG A 1 103 ? 5.835 -14.084 12.128 1.00 93.06 103 ARG A C 1
ATOM 857 O O . ARG A 1 103 ? 5.993 -15.259 11.832 1.00 93.06 103 ARG A O 1
ATOM 864 N N . ILE A 1 104 ? 5.709 -13.626 13.376 1.00 93.88 104 ILE A N 1
ATOM 865 C CA . ILE A 1 104 ? 5.733 -14.491 14.566 1.00 93.88 104 ILE A CA 1
ATOM 866 C C . ILE A 1 104 ? 4.559 -15.479 14.522 1.00 93.88 104 ILE A C 1
ATOM 868 O O . ILE A 1 104 ? 4.758 -16.683 14.627 1.00 93.88 104 ILE A O 1
ATOM 872 N N . GLU A 1 105 ? 3.344 -14.981 14.283 1.00 90.81 105 GLU A N 1
ATOM 873 C CA . GLU A 1 105 ? 2.133 -15.808 14.168 1.00 90.81 105 GLU A CA 1
ATOM 874 C C . GLU A 1 105 ? 2.264 -16.858 13.050 1.00 90.81 105 GLU A C 1
ATOM 876 O O . GLU A 1 105 ? 1.908 -18.017 13.240 1.00 90.81 105 GLU A O 1
ATOM 881 N N . SER A 1 106 ? 2.827 -16.471 11.900 1.00 87.19 106 SER A N 1
ATOM 882 C CA . SER A 1 106 ? 3.010 -17.375 10.756 1.00 87.19 106 SER A CA 1
ATOM 883 C C . SER A 1 106 ? 4.107 -18.420 10.974 1.00 87.19 106 SER A C 1
ATOM 885 O O . SER A 1 106 ? 4.071 -19.451 10.313 1.00 87.19 106 SER A O 1
ATOM 887 N N . SER A 1 107 ? 5.090 -18.165 11.846 1.00 81.06 107 SER A N 1
ATOM 888 C CA . SER A 1 107 ? 6.143 -19.138 12.172 1.00 81.06 107 SER A CA 1
ATOM 889 C C . SER A 1 107 ? 5.722 -20.162 13.221 1.00 81.06 107 SER A C 1
ATOM 891 O O . SER A 1 107 ? 6.294 -21.239 13.257 1.00 81.06 107 SER A O 1
ATOM 893 N N . THR A 1 108 ? 4.748 -19.838 14.073 1.00 72.69 108 THR A N 1
ATOM 894 C CA . THR A 1 108 ? 4.245 -20.763 15.105 1.00 72.69 108 THR A CA 1
ATOM 895 C C . THR A 1 108 ? 3.175 -21.715 14.561 1.00 72.69 108 THR A C 1
ATOM 897 O O . THR A 1 108 ? 2.882 -22.733 15.177 1.00 72.69 108 THR A O 1
ATOM 900 N N . ALA A 1 109 ? 2.564 -21.374 13.424 1.00 63.22 109 ALA A N 1
ATOM 901 C CA . ALA A 1 109 ? 1.487 -22.141 12.802 1.00 63.22 109 ALA A CA 1
ATOM 902 C C . ALA A 1 109 ? 1.955 -23.139 11.721 1.00 63.22 109 ALA A C 1
ATOM 904 O O . ALA A 1 109 ? 1.104 -23.794 11.118 1.00 63.22 109 ALA A O 1
ATOM 905 N N . GLY A 1 110 ? 3.260 -23.220 11.439 1.00 51.25 110 GLY A N 1
ATOM 906 C CA . GLY A 1 110 ? 3.860 -24.133 10.455 1.00 51.25 110 GLY A CA 1
ATOM 907 C C . GLY A 1 110 ? 4.869 -25.062 11.103 1.00 51.25 110 GLY A C 1
ATOM 908 O O . GLY A 1 110 ? 4.999 -26.192 10.591 1.00 51.25 110 GLY A O 1
#

Secondary structure (DSSP, 8-state):
-HHHHHH-SS-EEEE-PPEEETTEEEEEEEEEEEETTTTEEEEEEEEEEEEEETTEEEEEEEE--HHHHHHHHHTHHHHHHTTSHHHHHHHHHHHHHHHHHHHHHHHH--

Radius of gyration: 15.65 Å; chains: 1; bounding box: 29×42×35 Å

Sequence (110 aa):
WRMLCARATDLRVEWGPVRVARDVAGVDWQAWYTYSATRRPVHNRIAATFIMERGLIRRHEDVFDLYRWSRQALGAKGLLLGWTPVVQRAIRRQASRALERFRIESSTAG

pLDDT: mean 89.42, std 10.33, range [51.25, 98.44]